Protein AF-A0A8I2K1M6-F1 (afdb_monomer_lite)

pLDDT: mean 73.65, std 22.22, range [34.09, 97.69]

Foldseek 3Di:
DDPPVVVPVVVVVVVVPPPDDDDDDDDDDDDDPDDDPPPPPPQDDDCVNVVPQPAKFKFAAEPQFTWTDDVQAIDPDTAWEALAAPPDPDDRVVGTDGCVVRYLWIWMWGACDDPRYGYNIDTPDIDDPVVSVVVCVRHVVPPPPDDPDD

Structure (mmCIF, N/CA/C/O backbone):
data_AF-A0A8I2K1M6-F1
#
_entry.id   AF-A0A8I2K1M6-F1
#
loop_
_atom_site.group_PDB
_atom_site.id
_atom_site.type_symbol
_atom_site.label_atom_id
_atom_site.label_alt_id
_atom_site.label_comp_id
_atom_site.label_asym_id
_atom_site.label_entity_id
_atom_site.label_seq_id
_atom_site.pdbx_PDB_ins_code
_atom_site.Cartn_x
_atom_site.Cartn_y
_atom_site.Cartn_z
_atom_site.occupancy
_atom_site.B_iso_or_equiv
_atom_site.auth_seq_id
_atom_site.auth_comp_id
_atom_site.auth_asym_id
_atom_site.auth_atom_id
_atom_site.pdbx_PDB_model_num
ATOM 1 N N . MET A 1 1 ? 35.693 -6.340 -40.076 1.00 45.38 1 MET A N 1
ATOM 2 C CA . MET A 1 1 ? 35.108 -7.372 -39.189 1.00 45.38 1 MET A CA 1
ATOM 3 C C . MET A 1 1 ? 36.255 -8.068 -38.462 1.00 45.38 1 MET A C 1
ATOM 5 O O . MET A 1 1 ? 37.161 -8.565 -39.118 1.00 45.38 1 MET A O 1
ATOM 9 N N . ASN A 1 2 ? 36.317 -7.935 -37.133 1.00 39.19 2 ASN A N 1
ATOM 10 C CA . ASN A 1 2 ? 37.551 -8.084 -36.349 1.00 39.19 2 ASN A CA 1
ATOM 11 C C . ASN A 1 2 ? 37.833 -9.528 -35.903 1.00 39.19 2 ASN A C 1
ATOM 13 O O . ASN A 1 2 ? 36.954 -10.210 -35.382 1.00 39.19 2 ASN A O 1
ATOM 17 N N . LYS A 1 3 ? 39.107 -9.936 -36.012 1.00 50.53 3 LYS A N 1
ATOM 18 C CA . LYS A 1 3 ? 39.676 -11.271 -35.709 1.00 50.53 3 LYS A CA 1
ATOM 19 C C . LYS A 1 3 ? 39.471 -11.782 -34.266 1.00 50.53 3 LYS A C 1
ATOM 21 O O . LYS A 1 3 ? 39.912 -12.875 -33.944 1.00 50.53 3 LYS A O 1
ATOM 26 N N . LYS A 1 4 ? 38.789 -11.025 -33.398 1.00 54.16 4 LYS A N 1
ATOM 27 C CA . LYS A 1 4 ? 38.509 -11.386 -31.995 1.00 54.16 4 LYS A CA 1
ATOM 28 C C . LYS A 1 4 ? 37.173 -12.122 -31.788 1.00 54.16 4 LYS A C 1
ATOM 30 O O . LYS A 1 4 ? 36.925 -12.610 -30.697 1.00 54.16 4 LYS A O 1
ATOM 35 N N . GLN A 1 5 ? 36.338 -12.242 -32.824 1.00 53.88 5 GLN A N 1
ATOM 36 C CA . GLN A 1 5 ? 35.036 -12.935 -32.765 1.00 53.88 5 GLN A CA 1
ATOM 37 C C . GLN A 1 5 ? 35.122 -14.451 -33.058 1.00 53.88 5 GLN A C 1
ATOM 39 O O . GLN A 1 5 ? 34.192 -15.190 -32.764 1.00 53.88 5 GLN A O 1
ATOM 44 N N . PHE A 1 6 ? 36.250 -14.945 -33.585 1.00 49.94 6 PHE A N 1
ATOM 45 C CA . PHE A 1 6 ? 36.412 -16.358 -33.972 1.00 49.94 6 PHE A CA 1
ATOM 46 C C . PHE A 1 6 ? 36.783 -17.300 -32.806 1.00 49.94 6 PHE A C 1
ATOM 48 O O . PHE A 1 6 ? 36.619 -18.509 -32.922 1.00 49.94 6 PHE A O 1
ATOM 55 N N . GLY A 1 7 ? 37.260 -16.767 -31.674 1.00 47.78 7 GLY A N 1
ATOM 56 C CA . GLY A 1 7 ? 37.737 -17.575 -30.539 1.00 47.78 7 GLY A CA 1
ATOM 57 C C . GLY A 1 7 ? 36.653 -18.064 -29.570 1.00 47.78 7 GLY A C 1
ATOM 58 O O . GLY A 1 7 ? 36.885 -19.018 -28.840 1.00 47.78 7 GLY A O 1
ATOM 59 N N . ILE A 1 8 ? 35.467 -17.448 -29.562 1.00 52.06 8 ILE A N 1
ATOM 60 C CA . ILE A 1 8 ? 34.402 -17.764 -28.587 1.00 52.06 8 ILE A CA 1
ATOM 61 C C . ILE A 1 8 ? 33.456 -18.857 -29.117 1.00 52.06 8 ILE A C 1
ATOM 63 O O . ILE A 1 8 ? 32.919 -19.645 -28.344 1.00 52.06 8 ILE A O 1
ATOM 67 N N . ILE A 1 9 ? 33.325 -18.985 -30.441 1.00 49.25 9 ILE A N 1
ATOM 68 C CA . ILE A 1 9 ? 32.461 -19.991 -31.081 1.00 49.25 9 ILE A CA 1
ATOM 69 C C . ILE A 1 9 ? 33.105 -21.395 -31.055 1.00 49.25 9 ILE A C 1
ATOM 71 O O . ILE A 1 9 ? 32.392 -22.393 -31.051 1.00 49.25 9 ILE A O 1
ATOM 75 N N . LEU A 1 10 ? 34.437 -21.499 -30.941 1.00 48.16 10 LEU A N 1
ATOM 76 C CA . LEU A 1 10 ? 35.157 -22.784 -30.933 1.00 48.16 10 LEU A CA 1
ATOM 77 C C . LEU A 1 10 ? 35.124 -23.510 -29.567 1.00 48.16 10 LEU A C 1
ATOM 79 O O . LEU A 1 10 ? 35.3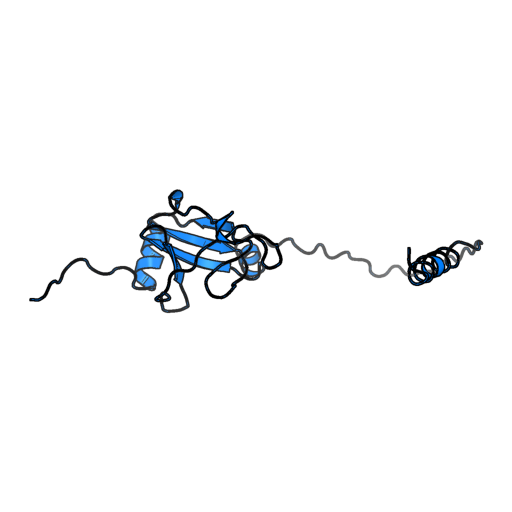59 -24.713 -29.504 1.00 48.16 10 LEU A O 1
ATOM 83 N N . VAL A 1 11 ? 34.807 -22.809 -28.472 1.00 48.06 11 VAL A N 1
ATOM 84 C CA . VAL A 1 11 ? 34.806 -23.383 -27.109 1.00 48.06 11 VAL A CA 1
ATOM 85 C C . VAL A 1 11 ? 33.467 -24.054 -26.756 1.00 48.06 11 VAL A C 1
ATOM 87 O O . VAL A 1 11 ? 33.440 -24.980 -25.950 1.00 48.06 11 VAL A O 1
ATOM 90 N N . CYS A 1 12 ? 32.356 -23.676 -27.401 1.00 43.62 12 CYS A N 1
ATOM 91 C CA . CYS A 1 12 ? 31.037 -24.254 -27.097 1.00 43.62 12 CYS A CA 1
ATOM 92 C C . CYS A 1 12 ? 30.782 -25.630 -27.737 1.00 43.62 12 CYS A C 1
ATOM 94 O O . CYS A 1 12 ? 29.950 -26.384 -27.236 1.00 43.62 12 CYS A O 1
ATOM 96 N N . THR A 1 13 ? 31.501 -26.009 -28.794 1.00 48.50 13 THR A N 1
ATOM 97 C CA . THR A 1 13 ? 31.242 -27.274 -29.508 1.00 48.50 13 THR A CA 1
ATOM 98 C C . THR A 1 13 ? 31.958 -28.482 -28.893 1.00 48.50 13 THR A C 1
ATOM 100 O O . THR A 1 13 ? 31.557 -29.615 -29.134 1.00 48.50 13 THR A O 1
ATOM 103 N N . ILE A 1 14 ? 32.991 -28.266 -28.069 1.00 48.91 14 ILE A N 1
ATOM 104 C CA . ILE A 1 14 ? 33.802 -29.352 -27.485 1.00 48.91 14 ILE A CA 1
ATOM 105 C C . ILE A 1 14 ? 33.188 -29.893 -26.177 1.00 48.91 14 ILE A C 1
ATOM 107 O O . ILE A 1 14 ? 33.366 -31.064 -25.855 1.00 48.91 14 ILE A O 1
ATOM 111 N N . ILE A 1 15 ? 32.380 -29.101 -25.461 1.00 47.72 15 ILE A N 1
ATOM 112 C CA . ILE A 1 15 ? 31.718 -29.550 -24.218 1.00 47.72 15 ILE A CA 1
ATOM 113 C C . ILE A 1 15 ? 30.483 -30.429 -24.507 1.00 47.72 15 ILE A C 1
ATOM 115 O O . ILE A 1 15 ? 30.136 -31.292 -23.705 1.00 47.72 15 ILE A O 1
ATOM 119 N N . PHE A 1 16 ? 29.858 -30.296 -25.681 1.00 46.09 16 PHE A N 1
ATOM 120 C CA . PHE A 1 16 ? 28.645 -31.048 -26.033 1.00 46.09 16 PHE A CA 1
ATOM 121 C C . PHE A 1 16 ? 28.890 -32.482 -26.548 1.00 46.09 16 PHE A C 1
ATOM 123 O O . PHE A 1 16 ? 27.929 -33.216 -26.761 1.00 46.09 16 PHE A O 1
ATOM 130 N N . ALA A 1 17 ? 30.148 -32.909 -26.722 1.00 47.38 17 ALA A N 1
ATOM 131 C CA . ALA A 1 17 ? 30.488 -34.196 -27.342 1.00 47.38 17 ALA A CA 1
ATOM 132 C C . ALA A 1 17 ? 31.035 -35.276 -26.383 1.00 47.38 17 ALA A C 1
ATOM 134 O O . ALA A 1 17 ? 31.344 -36.370 -26.844 1.00 47.38 17 ALA A O 1
ATOM 135 N N . PHE A 1 18 ? 31.152 -35.020 -25.070 1.00 43.31 18 PHE A N 1
ATOM 136 C CA . PHE A 1 18 ? 31.840 -35.950 -24.149 1.00 43.31 18 PHE A CA 1
ATOM 137 C C . PHE A 1 18 ? 30.999 -36.599 -23.039 1.00 43.31 18 PHE A C 1
ATOM 139 O O . PHE A 1 18 ? 31.540 -37.371 -22.254 1.00 43.31 18 PHE A O 1
ATOM 146 N N . LEU A 1 19 ? 29.682 -36.383 -22.978 1.00 44.75 19 LEU A N 1
ATOM 147 C CA . LEU A 1 19 ? 28.810 -37.124 -22.044 1.00 44.75 19 LEU A CA 1
ATOM 148 C C . LEU A 1 19 ? 27.621 -37.806 -22.738 1.00 44.75 19 LEU A C 1
ATOM 150 O O . LEU A 1 19 ? 26.537 -37.943 -22.179 1.00 44.75 19 LEU A O 1
ATOM 154 N N . GLY A 1 20 ? 27.844 -38.266 -23.969 1.00 39.41 20 GLY A N 1
ATOM 155 C CA . GLY A 1 20 ? 26.911 -39.089 -24.731 1.00 39.41 20 GLY A CA 1
ATOM 156 C C . GLY A 1 20 ? 27.529 -40.422 -25.148 1.00 39.41 20 GLY A C 1
ATOM 157 O O . GLY A 1 20 ? 27.941 -40.563 -26.290 1.00 39.41 20 GLY A O 1
ATOM 158 N N . GLY A 1 21 ? 27.520 -41.403 -24.240 1.00 36.44 21 GLY A N 1
ATOM 159 C CA . GLY A 1 21 ? 27.299 -42.808 -24.604 1.00 36.44 21 GLY A CA 1
ATOM 160 C C . GLY A 1 21 ? 28.499 -43.758 -24.635 1.00 36.44 21 GLY A C 1
ATOM 161 O O . GLY A 1 21 ? 29.269 -43.724 -25.580 1.00 36.44 21 GLY A O 1
ATOM 162 N N . ILE A 1 22 ? 28.529 -44.697 -23.674 1.00 47.28 22 ILE A N 1
ATOM 163 C CA . ILE A 1 22 ? 28.765 -46.152 -23.852 1.00 47.28 22 ILE A CA 1
ATOM 164 C C . ILE A 1 22 ? 27.992 -46.839 -22.699 1.00 47.28 22 ILE A C 1
ATOM 166 O O . ILE A 1 22 ? 28.294 -46.603 -21.536 1.00 47.28 22 ILE A O 1
ATOM 170 N N . LEU A 1 23 ? 26.778 -47.354 -22.917 1.00 40.19 23 LEU A N 1
ATOM 171 C CA . LEU A 1 23 ? 26.419 -48.751 -23.224 1.00 40.19 23 LEU A CA 1
ATOM 172 C C . LEU A 1 23 ? 26.917 -49.814 -22.212 1.00 40.19 23 LEU A C 1
ATOM 174 O O . LEU A 1 23 ? 28.108 -50.090 -22.142 1.00 40.19 23 LEU A O 1
ATOM 178 N N . SER A 1 24 ? 25.963 -50.495 -21.556 1.00 38.91 24 SER A N 1
ATOM 179 C CA . SER A 1 24 ? 25.895 -51.962 -21.348 1.00 38.91 24 SER A CA 1
ATOM 180 C C . SER A 1 24 ? 25.580 -52.441 -19.913 1.00 38.91 24 SER A C 1
ATOM 182 O O . SER A 1 24 ? 26.346 -52.268 -18.975 1.00 38.91 24 SER A O 1
ATOM 184 N N . GLN A 1 25 ? 24.395 -53.052 -19.829 1.00 45.88 25 GLN A N 1
ATOM 185 C CA . GLN A 1 25 ? 23.835 -54.096 -18.954 1.00 45.88 25 GLN A CA 1
ATOM 186 C C . GLN A 1 25 ? 24.591 -54.570 -17.694 1.00 45.88 25 GLN A C 1
ATOM 188 O O . GLN A 1 25 ? 25.718 -55.048 -17.756 1.00 45.88 25 GLN A O 1
ATOM 193 N N . GLY A 1 26 ? 23.857 -54.620 -16.576 1.00 36.91 26 GLY A N 1
ATOM 194 C CA . GLY A 1 26 ? 24.247 -55.323 -15.353 1.00 36.91 26 GLY A CA 1
ATOM 195 C C . GLY A 1 26 ? 23.079 -55.454 -14.376 1.00 36.91 26 GLY A C 1
ATOM 196 O O . GLY A 1 26 ? 22.820 -54.563 -13.575 1.00 36.91 26 GLY A O 1
ATOM 197 N N . LEU A 1 27 ? 22.359 -56.569 -14.478 1.00 42.19 27 LEU A N 1
ATOM 198 C CA . LEU A 1 27 ? 21.314 -57.028 -13.567 1.00 42.19 27 LEU A CA 1
ATOM 199 C C . LEU A 1 27 ? 21.950 -57.374 -12.202 1.00 42.19 27 LEU A C 1
ATOM 201 O O . LEU A 1 27 ? 22.682 -58.355 -12.114 1.00 42.19 27 LEU A O 1
ATOM 205 N N . ILE A 1 28 ? 21.668 -56.616 -11.137 1.00 46.28 28 ILE A N 1
ATOM 206 C CA . ILE A 1 28 ? 21.880 -57.077 -9.754 1.00 46.28 28 ILE A CA 1
ATOM 207 C C . ILE A 1 28 ? 20.590 -56.846 -8.973 1.00 46.28 28 ILE A C 1
ATOM 209 O O . ILE A 1 28 ? 20.239 -55.737 -8.579 1.00 46.28 28 ILE A O 1
ATOM 213 N N . SER A 1 29 ? 19.880 -57.955 -8.792 1.00 40.41 29 SER A N 1
ATOM 214 C CA . SER A 1 29 ? 18.875 -58.166 -7.760 1.00 40.41 29 SER A CA 1
ATOM 215 C C . SER A 1 29 ? 19.539 -58.061 -6.386 1.00 40.41 29 SER A C 1
ATOM 217 O O . SER A 1 29 ? 20.511 -58.766 -6.122 1.00 40.41 29 SER A O 1
ATOM 219 N N . GLY A 1 30 ? 19.005 -57.216 -5.504 1.00 34.09 30 GLY A N 1
ATOM 220 C CA . GLY A 1 30 ? 19.484 -57.122 -4.128 1.00 34.09 30 GLY A CA 1
ATOM 221 C C . GLY A 1 30 ? 18.894 -55.951 -3.349 1.00 34.09 30 GLY A C 1
ATOM 222 O O . GLY A 1 30 ? 19.453 -54.866 -3.349 1.00 34.09 30 GLY A O 1
ATOM 223 N N . SER A 1 31 ? 17.774 -56.209 -2.672 1.00 41.75 31 SER A N 1
ATOM 224 C CA . SER A 1 31 ? 17.443 -55.709 -1.329 1.00 41.75 31 SER A CA 1
ATOM 225 C C . SER A 1 31 ? 17.824 -54.266 -0.955 1.00 41.75 31 SER A C 1
ATOM 227 O O . SER A 1 31 ? 18.932 -54.009 -0.498 1.00 41.75 31 SER A O 1
ATOM 229 N N . SER A 1 32 ? 16.829 -53.377 -0.924 1.00 40.16 32 SER A N 1
ATOM 230 C CA . SER A 1 32 ?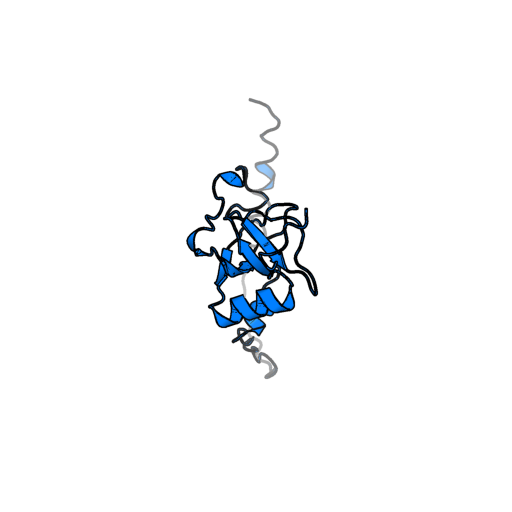 16.572 -52.550 0.265 1.00 40.16 32 SER A CA 1
ATOM 231 C C . SER A 1 32 ? 15.191 -51.910 0.153 1.00 40.16 32 SER A C 1
ATOM 233 O O . SER A 1 32 ? 14.988 -50.896 -0.514 1.00 40.16 32 SER A O 1
ATOM 235 N N . ALA A 1 33 ? 14.216 -52.535 0.807 1.00 44.00 33 ALA A N 1
ATOM 236 C CA . ALA A 1 33 ? 12.970 -51.887 1.170 1.00 44.00 33 ALA A CA 1
ATOM 237 C C . ALA A 1 33 ? 13.264 -50.887 2.299 1.00 44.00 33 ALA A C 1
ATOM 239 O O . ALA A 1 33 ? 13.131 -51.218 3.471 1.00 44.00 33 ALA A O 1
ATOM 240 N N . ALA A 1 34 ? 13.696 -49.673 1.958 1.00 44.06 34 ALA A N 1
ATOM 241 C CA . ALA A 1 34 ? 13.704 -48.555 2.891 1.00 44.06 34 ALA A CA 1
ATOM 242 C C . ALA A 1 34 ? 13.715 -47.212 2.149 1.00 44.06 34 ALA A C 1
ATOM 244 O O . ALA A 1 34 ? 14.610 -46.916 1.366 1.00 44.06 34 ALA A O 1
ATOM 245 N N . ALA A 1 35 ? 12.729 -46.387 2.501 1.00 47.19 35 ALA A N 1
ATOM 246 C CA . ALA A 1 35 ? 12.766 -44.931 2.439 1.00 47.19 35 ALA A CA 1
ATOM 247 C C . ALA A 1 35 ? 12.745 -44.250 1.059 1.00 47.19 35 ALA A C 1
ATOM 249 O O . ALA A 1 35 ? 13.696 -43.590 0.663 1.00 47.19 35 ALA A O 1
ATOM 250 N N . GLN A 1 36 ? 11.566 -44.214 0.434 1.00 40.66 36 GLN A N 1
ATOM 251 C CA . GLN A 1 36 ? 11.084 -42.961 -0.165 1.00 40.66 36 GLN A CA 1
ATOM 252 C C . GLN A 1 36 ? 9.628 -42.715 0.242 1.00 40.66 36 GLN A C 1
ATOM 254 O O . GLN A 1 36 ? 8.695 -42.788 -0.554 1.00 40.66 36 GLN A O 1
ATOM 259 N N . ALA A 1 37 ? 9.436 -42.396 1.525 1.00 49.09 37 ALA A N 1
ATOM 260 C CA . ALA A 1 37 ? 8.269 -41.642 1.955 1.00 49.09 37 ALA A CA 1
ATOM 261 C C . ALA A 1 37 ? 8.433 -40.216 1.411 1.00 49.09 37 ALA A C 1
ATOM 263 O O . ALA A 1 37 ? 9.078 -39.367 2.023 1.00 49.09 37 ALA A O 1
ATOM 264 N N . LYS A 1 38 ? 7.900 -39.979 0.209 1.00 49.06 38 LYS A N 1
ATOM 265 C CA . LYS A 1 38 ? 7.690 -38.643 -0.349 1.00 49.06 38 LYS A CA 1
ATOM 266 C C . LYS A 1 38 ? 6.786 -37.893 0.633 1.00 49.06 38 LYS A C 1
ATOM 268 O O . LYS A 1 38 ? 5.570 -38.080 0.623 1.00 49.06 38 LYS A O 1
ATOM 273 N N . GLY A 1 39 ? 7.383 -37.102 1.521 1.00 44.66 39 GLY A N 1
ATOM 274 C CA . GLY A 1 39 ? 6.649 -36.136 2.322 1.00 44.66 39 GLY A CA 1
ATOM 275 C C . GLY A 1 39 ? 5.881 -35.244 1.358 1.00 44.66 39 GLY A C 1
ATOM 276 O O . GLY A 1 39 ? 6.483 -34.539 0.552 1.00 44.66 39 GLY A O 1
ATOM 277 N N . LYS A 1 40 ? 4.550 -35.335 1.371 1.00 48.31 40 LYS A N 1
ATOM 278 C CA . LYS A 1 40 ? 3.716 -34.311 0.755 1.00 48.31 40 LYS A CA 1
ATOM 279 C C . LYS A 1 40 ? 3.938 -33.060 1.588 1.00 48.31 40 LYS A C 1
ATOM 281 O O . LYS A 1 40 ? 3.377 -32.948 2.675 1.00 48.31 40 LYS A O 1
ATOM 286 N N . GLU A 1 41 ? 4.815 -32.183 1.115 1.00 50.97 41 GLU A N 1
ATOM 287 C CA . GLU A 1 41 ? 4.930 -30.830 1.635 1.00 50.97 41 GLU A CA 1
ATOM 288 C C . GLU A 1 41 ? 3.532 -30.221 1.557 1.00 50.97 41 GLU A C 1
ATOM 290 O O . GLU A 1 41 ? 2.939 -30.090 0.483 1.00 50.97 41 GLU A O 1
ATOM 295 N N . LYS A 1 42 ? 2.934 -30.037 2.732 1.00 58.72 42 LYS A N 1
ATOM 296 C CA . LYS A 1 42 ? 1.562 -29.579 2.866 1.00 58.72 42 LYS A CA 1
ATOM 297 C C . LYS A 1 42 ? 1.572 -28.132 2.394 1.00 58.72 42 LYS A C 1
ATOM 299 O O . LYS A 1 42 ? 2.155 -27.279 3.056 1.00 58.72 42 LYS A O 1
ATOM 304 N N . GLN A 1 43 ? 1.000 -27.894 1.217 1.00 51.31 43 GLN A N 1
ATOM 305 C CA . GLN A 1 43 ? 0.829 -26.558 0.661 1.00 51.31 43 GLN A CA 1
ATOM 306 C C . GLN A 1 43 ? 0.167 -25.698 1.749 1.00 51.31 43 GLN A C 1
ATOM 308 O O . GLN A 1 43 ? -0.834 -26.148 2.314 1.00 51.31 43 GLN A O 1
ATOM 313 N N . PRO A 1 44 ? 0.757 -24.557 2.144 1.00 56.09 44 PRO A N 1
ATOM 314 C CA . PRO A 1 44 ? 0.263 -23.823 3.297 1.00 56.09 44 PRO A CA 1
ATOM 315 C C . PRO A 1 44 ? -1.168 -23.363 3.005 1.00 56.09 44 PRO A C 1
ATOM 317 O O . PRO A 1 44 ? -1.429 -22.716 1.992 1.00 56.09 44 PRO A O 1
ATOM 320 N N . GLU A 1 45 ? -2.101 -23.748 3.872 1.00 56.81 45 GLU A N 1
ATOM 321 C CA . GLU A 1 45 ? -3.496 -23.315 3.828 1.00 56.81 45 GLU A CA 1
ATOM 322 C C . GLU A 1 45 ? -3.723 -22.294 4.948 1.00 56.81 45 GLU A C 1
ATOM 324 O O . GLU A 1 45 ? -3.208 -22.449 6.054 1.00 56.81 45 GLU A O 1
ATOM 329 N N . GLY A 1 46 ? -4.497 -21.242 4.675 1.00 63.28 46 GLY A N 1
ATOM 330 C CA . GLY A 1 46 ? -4.792 -20.192 5.654 1.00 63.28 46 GLY A CA 1
ATOM 331 C C . GLY A 1 46 ? -3.732 -19.087 5.732 1.00 63.28 46 GLY A C 1
ATOM 332 O O . GLY A 1 46 ? -2.970 -18.859 4.793 1.00 63.28 46 GLY A O 1
ATOM 333 N N . ILE A 1 47 ? -3.714 -18.353 6.849 1.00 61.72 47 ILE A N 1
ATOM 334 C CA . ILE A 1 47 ? -2.855 -17.169 7.043 1.00 61.72 47 ILE A CA 1
ATOM 335 C C . ILE A 1 47 ? -1.355 -17.486 6.959 1.00 61.72 47 ILE A C 1
ATOM 337 O O . ILE A 1 47 ? -0.564 -16.611 6.617 1.00 61.72 47 ILE A O 1
ATOM 341 N N . ASP A 1 48 ? -0.965 -18.739 7.184 1.00 61.72 48 ASP A N 1
ATOM 342 C CA . ASP A 1 48 ? 0.426 -19.187 7.105 1.00 61.72 48 ASP A CA 1
ATOM 343 C C . ASP A 1 48 ? 0.981 -19.056 5.680 1.00 61.72 48 ASP A C 1
ATOM 345 O O . ASP A 1 48 ? 2.145 -18.710 5.496 1.00 61.72 48 ASP A O 1
ATOM 349 N N . ALA A 1 49 ? 0.134 -19.222 4.656 1.00 59.25 49 ALA A N 1
ATOM 350 C CA . ALA A 1 49 ? 0.513 -18.989 3.261 1.00 59.25 49 ALA A CA 1
ATOM 351 C C . ALA A 1 49 ? 0.866 -17.519 2.995 1.00 59.25 49 ALA A C 1
ATOM 353 O O . ALA A 1 49 ? 1.750 -17.224 2.191 1.00 59.25 49 ALA A O 1
ATOM 354 N N . TYR A 1 50 ? 0.185 -16.599 3.684 1.00 55.50 50 TYR A N 1
ATOM 355 C CA . TYR A 1 50 ? 0.506 -15.177 3.640 1.00 55.50 50 TYR A CA 1
ATOM 356 C C . TYR A 1 50 ? 1.801 -14.894 4.405 1.00 55.50 50 TYR A C 1
ATOM 358 O O . TYR A 1 50 ? 2.666 -14.196 3.887 1.00 55.50 50 TYR A O 1
ATOM 366 N N . LEU A 1 51 ? 1.985 -15.479 5.590 1.00 55.31 51 LEU A N 1
ATOM 367 C CA . LEU A 1 51 ? 3.181 -15.257 6.411 1.00 55.31 51 LEU A CA 1
ATOM 368 C C . LEU A 1 51 ? 4.466 -15.848 5.803 1.00 55.31 51 LEU A C 1
ATOM 370 O O . LEU A 1 51 ? 5.549 -15.345 6.084 1.00 55.31 51 LEU A O 1
ATOM 374 N N . MET A 1 52 ? 4.358 -16.862 4.938 1.00 52.44 52 MET A N 1
ATOM 375 C CA . MET A 1 52 ? 5.492 -17.449 4.206 1.00 52.44 52 MET A CA 1
ATOM 376 C C . MET A 1 52 ? 5.868 -16.681 2.928 1.00 52.44 52 MET A C 1
ATOM 378 O O . MET A 1 52 ? 6.904 -16.959 2.324 1.00 52.44 52 MET A O 1
ATOM 382 N N . LYS A 1 53 ? 5.044 -15.722 2.485 1.00 58.56 53 LYS A N 1
ATOM 383 C CA . LYS A 1 53 ? 5.329 -14.919 1.294 1.00 58.56 53 LYS A CA 1
ATOM 384 C C . LYS A 1 53 ? 6.114 -13.681 1.714 1.00 58.56 53 LYS A C 1
ATOM 386 O O . LYS A 1 53 ? 5.533 -12.683 2.137 1.00 58.56 53 LYS A O 1
ATOM 391 N N . GLU A 1 54 ? 7.438 -13.759 1.612 1.00 66.12 54 GLU A N 1
ATOM 392 C CA . GLU A 1 54 ? 8.320 -12.645 1.961 1.00 66.12 54 GLU A CA 1
ATOM 393 C C . GLU A 1 54 ? 7.890 -11.348 1.246 1.00 66.12 54 GLU A C 1
ATOM 395 O O . GLU A 1 54 ? 7.491 -11.351 0.075 1.00 66.12 54 GLU A O 1
ATOM 400 N N . ASN A 1 55 ? 7.972 -10.245 1.998 1.00 87.88 55 ASN A N 1
ATOM 401 C CA . ASN A 1 55 ? 7.660 -8.866 1.610 1.00 87.88 55 ASN A CA 1
ATOM 402 C C . ASN A 1 55 ? 6.165 -8.511 1.475 1.00 87.88 55 ASN A C 1
ATOM 404 O O . ASN A 1 55 ? 5.705 -8.002 0.446 1.00 87.88 55 ASN A O 1
ATOM 408 N N . LEU A 1 56 ? 5.401 -8.750 2.544 1.00 91.94 56 LEU A N 1
ATOM 409 C CA . LEU A 1 56 ? 4.078 -8.153 2.726 1.00 91.94 56 LEU A CA 1
ATOM 410 C C . LEU A 1 56 ? 4.171 -6.805 3.447 1.00 91.94 56 LEU A C 1
ATOM 412 O O . LEU A 1 56 ? 4.817 -6.673 4.484 1.00 91.94 56 LEU A O 1
ATOM 416 N N . PHE A 1 57 ? 3.446 -5.827 2.922 1.00 92.38 57 PHE A N 1
ATOM 417 C CA . PHE A 1 57 ? 3.293 -4.490 3.471 1.00 92.38 57 PHE A CA 1
ATOM 418 C C . PHE A 1 57 ? 1.818 -4.264 3.778 1.00 92.38 57 PHE A C 1
ATOM 420 O O . PHE A 1 57 ? 0.967 -4.386 2.898 1.00 92.38 57 PHE A O 1
ATOM 427 N N . ILE A 1 58 ? 1.507 -3.917 5.023 1.00 93.00 58 ILE A N 1
ATOM 428 C CA . ILE A 1 58 ? 0.152 -3.544 5.434 1.00 93.00 58 ILE A CA 1
ATOM 429 C C . ILE A 1 58 ? 0.091 -2.023 5.483 1.00 93.00 58 ILE A C 1
ATOM 431 O O . ILE A 1 58 ? 0.998 -1.376 6.009 1.00 93.00 58 ILE A O 1
ATOM 435 N N . GLY A 1 59 ? -0.966 -1.438 4.932 1.00 94.19 59 GLY A N 1
ATOM 436 C CA . GLY A 1 59 ? -1.109 0.009 4.918 1.00 94.19 59 GLY A CA 1
ATOM 437 C C . GLY A 1 59 ? -2.533 0.491 4.726 1.00 94.19 59 GLY A C 1
ATOM 438 O O . GLY A 1 59 ? -3.454 -0.298 4.541 1.00 94.19 59 GLY A O 1
ATOM 439 N N . VAL A 1 60 ? -2.705 1.808 4.764 1.00 95.19 60 VAL A N 1
ATOM 440 C CA . VAL A 1 60 ? -3.973 2.481 4.457 1.00 95.19 60 VAL A CA 1
ATOM 441 C C . VAL A 1 60 ? -3.819 3.358 3.228 1.00 95.19 60 VAL A C 1
ATOM 443 O O . VAL A 1 60 ? -2.771 3.980 3.028 1.00 95.19 60 VAL A O 1
ATOM 446 N N . VAL A 1 61 ? -4.868 3.421 2.413 1.00 96.19 61 VAL A N 1
ATOM 447 C CA . VAL A 1 61 ? -4.935 4.344 1.280 1.00 96.19 61 VAL A CA 1
ATOM 448 C C . VAL A 1 61 ? -5.740 5.570 1.674 1.00 96.19 61 VAL A C 1
ATOM 450 O O . VAL A 1 61 ? -6.905 5.467 2.057 1.00 96.19 61 VAL A O 1
ATOM 453 N N . GLU A 1 62 ? -5.111 6.735 1.579 1.00 93.88 62 GLU A N 1
ATOM 454 C CA . GLU A 1 62 ? -5.739 8.022 1.858 1.00 93.88 62 GLU A CA 1
ATOM 455 C C . GLU A 1 62 ? -5.237 9.075 0.875 1.00 93.88 62 GLU A C 1
ATOM 457 O O . GLU A 1 62 ? -4.033 9.219 0.656 1.00 93.88 62 GLU A O 1
ATOM 462 N N . LYS A 1 63 ? -6.160 9.850 0.304 1.00 94.12 63 LYS A N 1
ATOM 463 C CA . LYS A 1 63 ? -5.884 10.893 -0.690 1.00 94.12 63 LYS A CA 1
ATOM 464 C C . LYS A 1 63 ? -5.091 10.347 -1.886 1.00 94.12 63 LYS A C 1
ATOM 466 O O . LYS A 1 63 ? -4.159 10.998 -2.360 1.00 94.12 63 LYS A O 1
ATOM 471 N N . GLY A 1 64 ? -5.430 9.138 -2.338 1.00 95.19 64 GLY A N 1
ATOM 472 C CA . GLY A 1 64 ? -4.765 8.444 -3.441 1.00 95.19 64 GLY A CA 1
ATOM 473 C C . GLY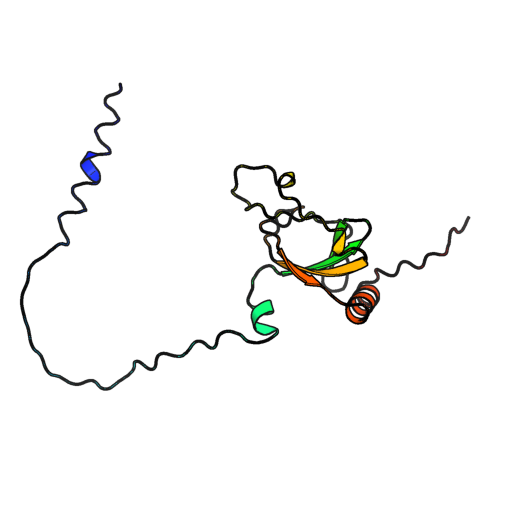 A 1 64 ? -3.337 7.986 -3.138 1.00 95.19 64 GLY A C 1
ATOM 474 O O . GLY A 1 64 ? -2.599 7.670 -4.067 1.00 95.19 64 GLY A O 1
ATOM 475 N N . LYS A 1 65 ? -2.918 7.973 -1.867 1.00 96.38 65 LYS A N 1
ATOM 476 C CA . LYS A 1 65 ? -1.563 7.603 -1.441 1.00 96.38 65 LYS A CA 1
ATOM 477 C C . LYS A 1 65 ? -1.599 6.424 -0.484 1.00 96.38 65 LYS A C 1
ATOM 479 O O . LYS A 1 65 ? -2.450 6.370 0.399 1.00 96.38 65 LYS A O 1
ATOM 484 N N . PHE A 1 66 ? -0.639 5.517 -0.626 1.00 96.44 66 PHE A N 1
ATOM 485 C CA . PHE A 1 66 ? -0.476 4.379 0.268 1.00 96.44 66 PHE A CA 1
ATOM 486 C C . PHE A 1 66 ? 0.491 4.715 1.405 1.00 96.44 66 PHE A C 1
ATOM 488 O O . PHE A 1 66 ? 1.608 5.178 1.171 1.00 96.44 66 PHE A O 1
ATOM 495 N N . TYR A 1 67 ? 0.059 4.477 2.640 1.00 94.81 67 TYR A N 1
ATOM 496 C CA . TYR A 1 67 ? 0.851 4.697 3.845 1.00 94.81 67 TYR A CA 1
ATOM 497 C C . TYR A 1 67 ? 1.056 3.378 4.571 1.00 94.81 67 TYR A C 1
ATOM 499 O O . TYR A 1 67 ? 0.093 2.779 5.054 1.00 94.81 67 TYR A O 1
ATOM 507 N N . VAL A 1 68 ? 2.313 2.951 4.662 1.00 92.88 68 VAL A N 1
ATOM 508 C CA . VAL A 1 68 ? 2.682 1.719 5.359 1.00 92.88 68 VAL A CA 1
ATOM 509 C C . VAL A 1 68 ? 2.505 1.892 6.864 1.00 92.88 68 VAL A C 1
ATOM 511 O O . VAL A 1 68 ? 2.836 2.929 7.449 1.00 92.88 68 VAL A O 1
ATOM 514 N N . LEU A 1 69 ? 1.981 0.843 7.483 1.00 91.25 69 LEU A N 1
ATOM 515 C CA . LEU A 1 69 ? 1.842 0.709 8.919 1.00 91.25 69 LEU A CA 1
ATOM 516 C C . LEU A 1 69 ? 2.972 -0.177 9.434 1.00 91.25 69 LEU A C 1
ATOM 518 O O . LEU A 1 69 ? 3.100 -1.335 9.040 1.00 91.25 69 LEU A O 1
ATOM 522 N N . ALA A 1 70 ? 3.795 0.385 10.311 1.00 82.06 70 ALA A N 1
ATOM 523 C CA . ALA A 1 70 ? 4.795 -0.341 11.075 1.00 82.06 70 ALA A CA 1
ATOM 524 C C . ALA A 1 70 ? 4.230 -0.651 12.472 1.00 82.06 70 ALA A C 1
ATOM 526 O O . ALA A 1 70 ? 3.320 0.047 12.924 1.00 82.06 70 ALA A O 1
ATOM 527 N N . PRO A 1 71 ? 4.742 -1.663 13.193 1.00 77.00 71 PRO A N 1
ATOM 528 C CA . PRO A 1 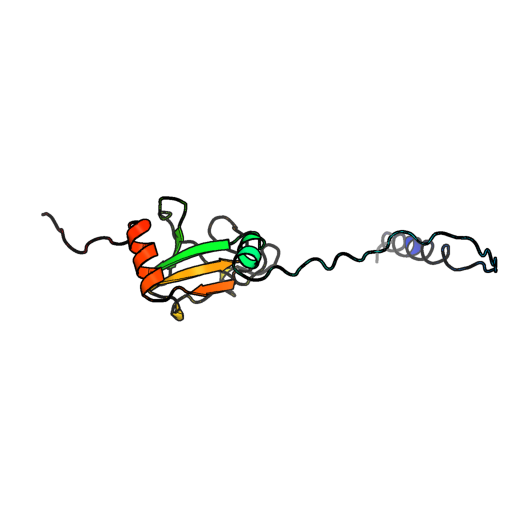71 ? 4.288 -1.957 14.550 1.00 77.00 71 PRO A CA 1
ATOM 529 C C . PRO A 1 71 ? 4.234 -0.697 15.428 1.00 77.00 71 PRO A C 1
ATOM 531 O O . PRO A 1 71 ? 5.231 0.001 15.594 1.00 77.00 71 PRO A O 1
ATOM 534 N N . GLY A 1 72 ? 3.045 -0.389 15.951 1.00 69.38 72 GLY A N 1
ATOM 535 C CA . GLY A 1 72 ? 2.806 0.756 16.832 1.00 69.38 72 GLY A CA 1
ATOM 536 C C . GLY A 1 72 ? 2.752 2.135 16.166 1.00 69.38 72 GLY A C 1
ATOM 537 O O . GLY A 1 72 ? 2.429 3.096 16.857 1.00 69.38 72 GLY A O 1
ATOM 538 N N . GLN A 1 73 ? 3.027 2.274 14.862 1.00 78.50 73 GLN A N 1
ATOM 539 C CA . GLN A 1 73 ? 2.986 3.583 14.202 1.00 78.50 73 GLN A CA 1
ATOM 540 C C . GLN A 1 73 ? 2.764 3.529 12.688 1.00 78.50 73 GLN A C 1
ATOM 542 O O . GLN A 1 73 ? 3.262 2.666 11.969 1.00 78.50 73 GLN A O 1
ATOM 547 N N . ARG A 1 74 ? 2.075 4.543 12.169 1.00 83.12 74 ARG A N 1
ATOM 548 C CA . ARG A 1 74 ? 2.047 4.833 10.734 1.00 83.12 74 ARG A CA 1
ATOM 549 C C . ARG A 1 74 ? 3.329 5.553 10.318 1.00 83.12 74 ARG A C 1
ATOM 551 O O . ARG A 1 74 ? 3.735 6.508 10.979 1.00 83.12 74 ARG A O 1
ATOM 558 N N . LEU A 1 75 ? 3.929 5.146 9.198 1.00 83.69 75 LEU A N 1
ATOM 559 C CA . LEU A 1 75 ? 5.061 5.885 8.638 1.00 83.69 75 LEU A CA 1
ATOM 560 C C . LEU A 1 75 ? 4.602 7.268 8.133 1.00 83.69 75 LEU A C 1
ATOM 562 O O . LEU A 1 75 ? 3.531 7.382 7.529 1.00 83.69 75 LEU A O 1
ATOM 566 N N . PRO A 1 76 ? 5.396 8.334 8.351 1.00 83.31 76 PRO A N 1
ATOM 567 C CA . PRO A 1 76 ? 4.985 9.703 8.026 1.00 83.31 76 PRO A CA 1
ATOM 568 C C . PRO A 1 76 ? 4.980 9.992 6.518 1.00 83.31 76 PRO A C 1
ATOM 570 O O . PRO A 1 76 ? 4.432 11.004 6.081 1.00 83.31 76 PRO A O 1
ATOM 573 N N . PHE A 1 77 ? 5.579 9.115 5.714 1.00 86.81 77 PHE A N 1
ATOM 574 C CA . PHE A 1 77 ? 5.660 9.235 4.266 1.00 86.81 77 PHE A CA 1
ATOM 575 C C . PHE A 1 77 ? 4.793 8.183 3.573 1.00 86.81 77 PHE A C 1
ATOM 577 O O . PHE A 1 77 ? 4.588 7.076 4.070 1.00 86.81 77 PHE A O 1
ATOM 584 N N . SER A 1 78 ? 4.281 8.548 2.400 1.00 93.81 78 SER A N 1
ATOM 585 C CA . SER A 1 78 ? 3.606 7.613 1.505 1.00 93.81 78 SER A CA 1
ATOM 586 C C . SER A 1 78 ? 4.614 6.888 0.621 1.00 93.81 78 SER A C 1
ATOM 588 O O . SER A 1 78 ? 5.586 7.502 0.180 1.00 93.81 78 SER A O 1
ATOM 590 N N . ILE A 1 79 ? 4.329 5.634 0.291 1.00 95.06 79 ILE A N 1
ATOM 591 C CA . ILE A 1 79 ? 5.110 4.825 -0.648 1.00 95.06 79 ILE A CA 1
ATOM 592 C C . ILE A 1 79 ? 4.277 4.608 -1.913 1.00 95.06 79 ILE A C 1
ATOM 594 O O . ILE A 1 79 ? 3.067 4.393 -1.831 1.00 95.06 79 ILE A O 1
ATOM 598 N N . ARG A 1 80 ? 4.904 4.698 -3.088 1.00 97.44 80 ARG A N 1
ATOM 599 C CA . ARG A 1 80 ? 4.235 4.469 -4.378 1.00 97.44 80 ARG A CA 1
ATOM 600 C C . ARG A 1 80 ? 4.319 2.994 -4.762 1.00 97.44 80 ARG A C 1
ATOM 602 O O . ARG A 1 80 ? 5.258 2.303 -4.376 1.00 97.44 80 ARG A O 1
ATOM 609 N N . LEU A 1 81 ? 3.342 2.495 -5.512 1.00 97.69 81 LEU A N 1
ATOM 610 C CA . LEU A 1 81 ? 3.268 1.083 -5.896 1.00 97.69 81 LEU A CA 1
ATOM 611 C C . LEU A 1 81 ? 3.435 0.948 -7.408 1.00 97.69 81 LEU A C 1
ATOM 613 O O . LEU A 1 81 ? 2.753 1.643 -8.156 1.00 97.69 81 LEU A O 1
ATOM 617 N N . THR A 1 82 ? 4.298 0.044 -7.865 1.00 97.19 82 THR A N 1
ATOM 618 C CA . THR A 1 82 ? 4.492 -0.222 -9.297 1.00 97.19 82 THR A CA 1
ATOM 619 C C . THR A 1 82 ? 4.512 -1.715 -9.597 1.00 97.19 82 THR A C 1
ATOM 621 O O . THR A 1 82 ? 5.109 -2.497 -8.858 1.00 97.19 82 THR A O 1
ATOM 624 N N . GLY A 1 83 ? 3.884 -2.118 -10.705 1.00 95.00 83 GLY A N 1
ATOM 625 C CA . GLY A 1 83 ? 3.933 -3.497 -11.206 1.00 95.00 83 GLY A CA 1
ATOM 626 C C . GLY A 1 83 ? 5.287 -3.886 -11.820 1.00 95.00 83 GLY A C 1
ATOM 627 O O . GLY A 1 83 ? 5.552 -5.070 -12.030 1.00 95.00 83 GLY A O 1
ATOM 628 N N . ILE A 1 84 ? 6.158 -2.904 -12.074 1.00 94.75 84 ILE A N 1
ATOM 629 C CA . ILE A 1 84 ? 7.472 -3.084 -12.706 1.00 94.75 84 ILE A CA 1
ATOM 630 C C . ILE A 1 84 ? 8.427 -3.867 -11.804 1.00 94.75 84 ILE A C 1
ATOM 632 O O . ILE A 1 84 ? 8.401 -3.734 -10.580 1.00 94.75 84 ILE A O 1
ATOM 636 N N . GLN A 1 85 ? 9.309 -4.671 -12.401 1.00 91.50 85 GLN A N 1
ATOM 637 C CA . GLN A 1 85 ? 10.383 -5.346 -11.665 1.00 91.50 85 GLN A CA 1
ATOM 638 C C . GLN A 1 85 ? 11.585 -4.411 -11.457 1.00 91.50 85 GLN A C 1
ATOM 640 O O . GLN A 1 85 ? 11.923 -3.640 -12.344 1.00 91.50 85 GLN A O 1
ATOM 645 N N . MET A 1 86 ? 12.301 -4.513 -10.330 1.00 85.12 86 MET A N 1
ATOM 646 C CA . MET A 1 86 ? 13.415 -3.593 -10.007 1.00 85.12 86 MET A CA 1
ATOM 647 C C . MET A 1 86 ? 14.514 -3.494 -11.082 1.00 85.12 86 MET A C 1
ATOM 649 O O . MET A 1 86 ? 15.177 -2.470 -11.185 1.00 85.12 86 MET A O 1
ATOM 653 N N . GLN A 1 87 ? 14.734 -4.554 -11.862 1.00 85.62 87 GLN A N 1
ATOM 654 C CA . GLN A 1 87 ? 15.792 -4.631 -12.884 1.00 85.62 87 GLN A CA 1
ATOM 655 C C . GLN A 1 87 ? 15.273 -4.372 -14.304 1.00 85.62 87 GLN A C 1
ATOM 657 O O . GLN A 1 87 ? 15.967 -4.607 -15.292 1.00 85.62 87 GLN A O 1
ATOM 662 N N . GLU A 1 88 ? 14.029 -3.933 -14.424 1.00 88.56 88 GLU A N 1
ATOM 663 C CA . GLU A 1 88 ? 13.424 -3.653 -15.707 1.00 88.56 88 GLU A CA 1
ATOM 664 C C . GLU A 1 88 ? 13.867 -2.275 -16.211 1.00 88.56 88 GLU A C 1
ATOM 666 O O . GLU A 1 88 ? 13.830 -1.291 -15.478 1.00 88.56 88 GLU A O 1
ATOM 671 N N . ALA A 1 89 ? 14.276 -2.181 -17.479 1.00 88.19 89 ALA A N 1
ATOM 672 C CA . ALA A 1 89 ? 14.754 -0.939 -18.094 1.00 88.19 89 ALA A CA 1
ATOM 673 C C . ALA A 1 89 ? 13.603 0.028 -18.453 1.00 88.19 89 ALA A C 1
ATOM 675 O O . ALA A 1 89 ? 13.536 0.556 -19.564 1.00 88.19 89 ALA A O 1
ATOM 676 N N . ARG A 1 90 ? 12.658 0.223 -17.529 1.00 92.25 90 ARG A N 1
ATOM 677 C CA . ARG A 1 90 ? 11.503 1.115 -17.657 1.00 92.25 90 ARG A CA 1
ATOM 678 C C . ARG A 1 90 ? 11.301 1.898 -16.359 1.00 92.25 90 ARG A C 1
ATOM 680 O O . ARG A 1 90 ? 11.495 1.335 -15.284 1.00 92.25 90 ARG A O 1
ATOM 687 N N . PRO A 1 91 ? 10.894 3.175 -16.434 1.00 92.44 91 PRO A N 1
ATOM 688 C CA . PRO A 1 91 ? 10.642 3.965 -15.237 1.00 92.44 91 PRO A CA 1
ATOM 689 C C . PRO A 1 91 ? 9.393 3.453 -14.490 1.00 92.44 91 PRO A C 1
ATOM 691 O O . PRO A 1 91 ? 8.394 3.128 -15.152 1.00 92.44 91 PRO A O 1
ATOM 694 N N . PRO A 1 92 ? 9.422 3.383 -13.141 1.00 93.50 92 PRO A N 1
ATOM 695 C CA . PRO A 1 92 ? 8.367 2.787 -12.308 1.00 93.50 92 PRO A CA 1
ATOM 696 C C . PRO A 1 92 ? 6.987 3.427 -12.508 1.00 93.50 92 PRO A C 1
ATOM 698 O O . PRO A 1 92 ? 5.969 2.747 -12.378 1.00 93.50 92 PRO A O 1
ATOM 701 N N . GLU A 1 93 ? 6.944 4.698 -12.905 1.00 95.88 93 GLU A N 1
ATOM 702 C CA . GLU A 1 93 ? 5.730 5.455 -13.217 1.00 95.88 93 GLU A CA 1
ATOM 703 C C . GLU A 1 93 ? 4.908 4.839 -14.357 1.00 95.88 93 GLU A C 1
ATOM 705 O O . GLU A 1 93 ? 3.694 5.019 -14.408 1.00 95.88 93 GLU A O 1
ATOM 710 N N . THR A 1 94 ? 5.539 4.100 -15.277 1.00 95.69 94 THR A N 1
ATOM 711 C CA . THR A 1 94 ? 4.844 3.558 -16.461 1.00 95.69 94 THR A CA 1
ATOM 712 C C . THR A 1 94 ? 3.878 2.419 -16.144 1.00 95.69 94 THR A C 1
ATOM 714 O O . THR A 1 94 ? 2.997 2.140 -16.955 1.00 95.69 94 THR A O 1
ATOM 717 N N . GLN A 1 95 ? 4.007 1.783 -14.976 1.00 95.81 95 GLN A N 1
ATOM 718 C CA . GLN A 1 95 ? 3.008 0.852 -14.438 1.00 95.81 95 GLN A CA 1
ATOM 719 C C . GLN A 1 95 ? 2.741 1.137 -12.957 1.00 95.81 95 GLN A C 1
ATOM 721 O O . GLN A 1 95 ? 2.699 0.223 -12.129 1.00 95.81 95 GLN A O 1
ATOM 726 N N . GLU A 1 96 ? 2.590 2.416 -12.611 1.00 97.19 96 GLU A N 1
ATOM 727 C CA . GLU A 1 96 ? 2.111 2.791 -11.285 1.00 97.19 96 GLU A CA 1
ATOM 728 C C . GLU A 1 96 ? 0.686 2.266 -11.064 1.00 97.19 96 GLU A C 1
ATOM 730 O O . GLU A 1 96 ? -0.195 2.392 -11.919 1.00 97.19 96 GLU A O 1
ATOM 735 N N . ILE A 1 97 ? 0.461 1.656 -9.903 1.00 97.31 97 ILE A N 1
ATOM 736 C CA . ILE A 1 97 ? -0.833 1.082 -9.546 1.00 97.31 97 ILE A CA 1
ATOM 737 C C . ILE A 1 97 ? -1.771 2.206 -9.119 1.00 97.31 97 ILE A C 1
ATOM 739 O O . ILE A 1 97 ? -1.486 2.965 -8.192 1.00 97.31 97 ILE A O 1
ATOM 743 N N . ASN A 1 98 ? -2.928 2.285 -9.773 1.00 96.69 98 ASN A N 1
ATOM 744 C CA . ASN A 1 98 ? -3.972 3.229 -9.404 1.00 96.69 98 ASN A CA 1
ATOM 745 C C . ASN A 1 98 ? -4.663 2.787 -8.106 1.00 96.69 98 ASN A C 1
ATOM 747 O O . ASN A 1 98 ? -5.253 1.713 -8.042 1.00 96.69 98 ASN A O 1
ATOM 751 N N . LEU A 1 99 ? -4.637 3.645 -7.085 1.00 97.56 99 LEU A N 1
ATOM 752 C CA . LEU A 1 99 ? -5.180 3.336 -5.761 1.00 97.56 99 LEU A CA 1
ATOM 753 C C . LEU A 1 99 ? -6.643 3.751 -5.556 1.00 97.56 99 LEU A C 1
ATOM 755 O O . LEU A 1 99 ? -7.184 3.549 -4.470 1.00 97.56 99 LEU A O 1
ATOM 759 N N . LYS A 1 100 ? -7.305 4.322 -6.571 1.00 96.81 100 LYS A N 1
ATOM 760 C CA . LYS A 1 100 ? -8.652 4.905 -6.441 1.00 96.81 100 LYS A CA 1
ATOM 761 C C . LYS A 1 100 ? -9.690 3.929 -5.873 1.00 96.81 100 LYS A C 1
ATOM 763 O O . LYS A 1 100 ? -10.554 4.339 -5.107 1.00 96.81 100 LYS A O 1
ATOM 768 N N . GLU A 1 101 ? -9.615 2.649 -6.227 1.00 94.94 101 GLU A N 1
ATOM 769 C CA . GLU A 1 101 ? -10.554 1.618 -5.751 1.00 94.94 101 GLU A CA 1
ATOM 770 C C . GLU A 1 101 ? -10.335 1.193 -4.283 1.00 94.94 101 GLU A C 1
ATOM 772 O O . GLU A 1 101 ? -11.215 0.590 -3.652 1.00 94.94 101 GLU A O 1
ATOM 777 N N . TYR A 1 102 ? -9.173 1.538 -3.725 1.00 96.88 102 TYR A N 1
ATOM 778 C CA . TYR A 1 102 ? -8.774 1.233 -2.353 1.00 96.88 102 TYR A CA 1
ATOM 779 C C . TYR A 1 102 ? -8.912 2.430 -1.414 1.00 96.88 102 TYR A C 1
ATOM 781 O O . TYR A 1 102 ? -8.626 2.297 -0.228 1.00 96.88 102 TYR A O 1
ATOM 789 N N . GLU A 1 103 ? -9.353 3.584 -1.915 1.00 96.00 103 GLU A N 1
ATOM 790 C CA . GLU A 1 103 ? -9.448 4.815 -1.136 1.00 96.00 103 GLU A CA 1
ATOM 791 C C . GLU A 1 103 ? -10.223 4.605 0.175 1.00 96.00 103 GLU A C 1
ATOM 793 O O . GLU A 1 103 ? -11.327 4.055 0.202 1.00 96.00 103 GLU A O 1
ATOM 798 N N . GLY A 1 104 ? -9.613 5.032 1.281 1.00 93.81 104 GLY A N 1
ATOM 799 C CA . GLY A 1 104 ? -10.156 4.907 2.625 1.00 93.81 104 GLY A CA 1
ATOM 800 C C . GLY A 1 104 ? -10.000 3.527 3.268 1.00 93.81 104 GLY A C 1
ATOM 801 O O . GLY A 1 104 ? -10.302 3.425 4.457 1.00 93.81 104 GLY A O 1
ATOM 802 N N . LYS A 1 105 ? -9.521 2.503 2.546 1.00 96.00 105 LYS A N 1
ATOM 803 C CA . LYS A 1 105 ? -9.386 1.117 3.027 1.00 96.00 105 LYS A CA 1
ATOM 804 C C . LYS A 1 105 ? -7.988 0.819 3.569 1.00 96.00 105 LYS A C 1
ATOM 806 O O . LYS A 1 105 ? -6.992 1.411 3.144 1.00 96.00 105 LYS A O 1
ATOM 811 N N . ALA A 1 106 ? -7.918 -0.152 4.477 1.00 95.81 106 ALA A N 1
ATOM 812 C CA . ALA A 1 106 ? -6.678 -0.870 4.753 1.00 95.81 106 ALA A CA 1
ATOM 813 C C . ALA A 1 106 ? -6.428 -1.905 3.644 1.00 95.81 106 ALA A C 1
ATOM 815 O O . ALA A 1 106 ? -7.365 -2.574 3.217 1.00 95.81 106 ALA A O 1
ATOM 816 N N . ILE A 1 107 ? -5.192 -2.047 3.174 1.00 96.56 107 ILE A N 1
ATOM 817 C CA . ILE A 1 107 ? -4.814 -3.030 2.153 1.00 96.56 107 ILE A CA 1
ATOM 818 C C . ILE A 1 107 ? -3.533 -3.762 2.541 1.00 96.56 107 ILE A C 1
ATOM 820 O O . ILE A 1 107 ? -2.699 -3.238 3.286 1.00 96.56 107 ILE A O 1
ATOM 824 N N . VAL A 1 108 ? -3.375 -4.961 1.989 1.00 95.06 108 VAL A N 1
ATOM 825 C CA . VAL A 1 108 ? -2.143 -5.745 2.054 1.00 95.06 108 VAL A CA 1
ATOM 826 C C . VAL A 1 108 ? -1.528 -5.780 0.662 1.00 95.06 108 VAL A C 1
ATOM 828 O O . VAL A 1 108 ? -2.179 -6.150 -0.316 1.00 95.06 108 VAL A O 1
ATOM 831 N N . VAL A 1 109 ? -0.260 -5.399 0.574 1.00 95.44 109 VAL A N 1
ATOM 832 C CA . VAL A 1 109 ? 0.513 -5.343 -0.665 1.00 95.44 109 VAL A CA 1
ATOM 833 C C . VAL A 1 109 ? 1.662 -6.331 -0.569 1.00 95.44 109 VAL A C 1
ATOM 835 O O . VAL A 1 109 ? 2.389 -6.341 0.416 1.00 95.44 109 VAL A O 1
ATOM 838 N N . ASN A 1 110 ? 1.857 -7.144 -1.598 1.00 94.69 110 ASN A N 1
ATOM 839 C CA . ASN A 1 110 ? 3.090 -7.901 -1.790 1.00 94.69 110 ASN A CA 1
ATOM 840 C C . ASN A 1 110 ? 3.990 -7.154 -2.780 1.00 94.69 110 ASN A C 1
ATOM 842 O O . ASN A 1 110 ? 3.473 -6.616 -3.756 1.00 94.69 110 ASN A O 1
ATOM 846 N N . GLY A 1 111 ? 5.304 -7.125 -2.559 1.00 94.06 111 GLY A N 1
ATOM 847 C CA . GLY A 1 111 ? 6.252 -6.567 -3.530 1.00 94.06 111 GLY A CA 1
ATOM 848 C C . GLY A 1 111 ? 7.667 -6.453 -2.973 1.00 94.06 111 GLY A C 1
ATOM 849 O O . GLY A 1 111 ? 7.991 -7.125 -2.015 1.00 94.06 111 GLY A O 1
ATOM 850 N N . HIS A 1 112 ? 8.528 -5.619 -3.544 1.00 93.56 112 HIS A N 1
ATOM 851 C CA . HIS A 1 112 ? 9.894 -5.401 -3.054 1.00 93.56 112 HIS A CA 1
ATOM 852 C C . HIS A 1 112 ? 10.112 -3.929 -2.720 1.00 93.56 112 HIS A C 1
ATOM 854 O O . HIS A 1 112 ? 9.859 -3.074 -3.569 1.00 93.56 112 HIS A O 1
ATOM 860 N N . ASP A 1 113 ? 10.586 -3.633 -1.509 1.00 92.19 113 ASP A N 1
ATOM 861 C CA . ASP A 1 113 ? 10.911 -2.260 -1.117 1.00 92.19 113 ASP A CA 1
ATOM 862 C C . ASP A 1 113 ? 12.133 -1.748 -1.895 1.00 92.19 113 ASP A C 1
ATOM 864 O O . ASP A 1 113 ? 13.193 -2.374 -1.915 1.00 92.19 113 ASP A O 1
ATOM 868 N N . GLY A 1 114 ? 11.960 -0.602 -2.548 1.00 90.38 114 GLY A N 1
ATOM 869 C CA . GLY A 1 114 ? 12.983 0.125 -3.288 1.00 90.38 114 GLY A CA 1
ATOM 870 C C . GLY A 1 114 ? 13.196 1.555 -2.787 1.00 90.38 114 GLY A C 1
ATOM 871 O O . GLY A 1 114 ? 13.641 2.392 -3.568 1.00 90.38 114 GLY A O 1
ATOM 872 N N . GLY A 1 115 ? 12.850 1.871 -1.532 1.00 85.25 115 GLY A N 1
ATOM 873 C CA . GLY A 1 115 ? 13.183 3.158 -0.904 1.00 85.25 115 GLY A CA 1
ATOM 874 C C . GLY A 1 115 ? 12.290 4.327 -1.332 1.00 85.25 115 GLY A C 1
ATOM 875 O O . GLY A 1 115 ? 12.756 5.452 -1.490 1.00 85.25 115 GLY A O 1
ATOM 876 N N . GLY A 1 116 ? 11.003 4.061 -1.555 1.00 91.38 116 GLY A N 1
ATOM 877 C CA . GLY A 1 116 ? 10.009 5.040 -2.032 1.00 91.38 116 GLY A CA 1
ATOM 878 C C . GLY A 1 116 ? 9.010 4.440 -3.020 1.00 91.38 116 GLY A C 1
ATOM 879 O O . GLY A 1 116 ? 7.921 4.981 -3.231 1.00 91.38 116 GLY A O 1
ATOM 880 N N . TRP A 1 117 ? 9.364 3.270 -3.545 1.00 95.44 117 TRP A N 1
ATOM 881 C CA . TRP A 1 117 ? 8.527 2.413 -4.362 1.00 95.44 117 TRP A CA 1
ATOM 882 C C . TRP A 1 117 ? 8.461 1.015 -3.770 1.00 95.44 117 TRP A C 1
ATOM 884 O O . TRP A 1 117 ? 9.466 0.504 -3.284 1.00 95.44 117 TRP A O 1
ATOM 894 N N . ILE A 1 118 ? 7.305 0.376 -3.896 1.00 95.75 118 ILE A N 1
ATOM 895 C CA . ILE A 1 118 ? 7.204 -1.079 -3.840 1.00 95.75 118 ILE A CA 1
ATOM 896 C C . ILE A 1 118 ? 7.130 -1.572 -5.286 1.00 95.75 118 ILE A C 1
ATOM 898 O O . ILE A 1 118 ? 6.194 -1.236 -6.014 1.00 95.75 118 ILE A O 1
ATOM 902 N N . TYR A 1 119 ? 8.141 -2.333 -5.697 1.00 95.62 119 TYR A N 1
ATOM 903 C CA . TYR A 1 119 ? 8.258 -2.947 -7.020 1.00 95.62 119 TYR A CA 1
ATOM 904 C C . TYR A 1 119 ? 7.576 -4.305 -7.065 1.00 95.62 119 TYR A C 1
ATOM 906 O O . TYR A 1 119 ? 7.440 -4.971 -6.038 1.00 95.62 119 TYR A O 1
ATOM 914 N N . ARG A 1 120 ? 7.176 -4.73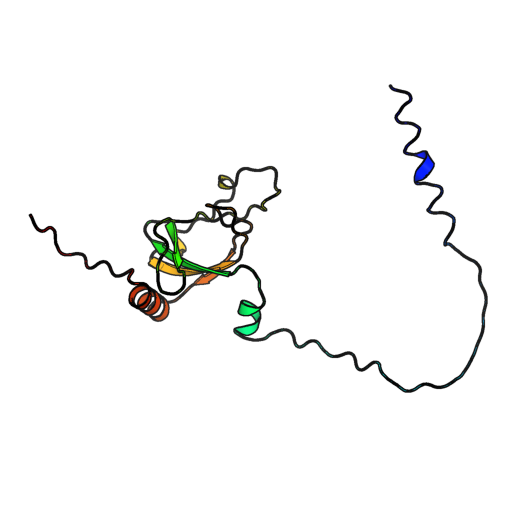8 -8.266 1.00 95.00 120 ARG A N 1
ATOM 915 C CA . ARG A 1 120 ? 6.349 -5.935 -8.474 1.00 95.00 120 ARG A CA 1
ATOM 916 C C . ARG A 1 120 ? 5.156 -5.936 -7.505 1.00 95.00 120 ARG A C 1
ATOM 918 O O . ARG A 1 120 ? 4.793 -6.965 -6.941 1.00 95.00 120 ARG A O 1
ATOM 925 N N . ALA A 1 121 ? 4.605 -4.752 -7.259 1.00 95.81 121 ALA A N 1
ATOM 926 C CA . ALA A 1 121 ? 3.546 -4.570 -6.296 1.00 95.81 121 ALA A CA 1
ATOM 927 C C . ALA A 1 121 ? 2.283 -5.284 -6.779 1.00 95.81 121 ALA A C 1
ATOM 929 O O . ALA A 1 121 ? 1.894 -5.183 -7.943 1.00 95.81 121 ALA A O 1
ATOM 930 N N . ALA A 1 122 ? 1.626 -5.979 -5.864 1.00 95.44 122 ALA A N 1
ATOM 931 C CA . ALA A 1 122 ? 0.302 -6.535 -6.067 1.00 95.44 122 ALA A CA 1
ATOM 932 C C . ALA A 1 122 ? -0.504 -6.358 -4.783 1.00 95.44 122 ALA A C 1
ATOM 934 O O . ALA A 1 122 ? -0.046 -6.741 -3.703 1.00 95.44 122 ALA A O 1
ATOM 935 N N . VAL A 1 123 ? -1.706 -5.793 -4.895 1.00 95.81 123 VAL A N 1
ATOM 936 C CA . VAL A 1 123 ? -2.662 -5.793 -3.784 1.00 95.81 123 VAL A CA 1
ATOM 937 C C . VAL A 1 123 ? -3.197 -7.213 -3.652 1.00 95.81 123 VAL A C 1
ATOM 939 O O . VAL A 1 123 ? -3.790 -7.746 -4.586 1.00 95.81 123 VAL A O 1
ATOM 942 N N . VAL A 1 124 ? -2.919 -7.848 -2.517 1.00 94.69 124 VAL A N 1
ATOM 943 C CA . VAL A 1 124 ? -3.272 -9.253 -2.260 1.00 94.69 124 VAL A CA 1
ATOM 944 C C . VAL A 1 124 ? -4.478 -9.399 -1.342 1.00 94.69 124 VAL A C 1
ATOM 946 O O . VAL A 1 124 ? -5.049 -10.484 -1.278 1.00 94.69 124 VAL A O 1
ATOM 949 N N . ASP A 1 125 ? -4.846 -8.334 -0.628 1.00 93.94 125 ASP A N 1
ATOM 950 C CA . ASP A 1 125 ? -6.082 -8.256 0.147 1.00 93.94 125 ASP A CA 1
ATOM 951 C C . ASP A 1 125 ? -6.487 -6.794 0.405 1.00 93.94 125 ASP A C 1
ATOM 953 O O . ASP A 1 125 ? -5.644 -5.891 0.440 1.00 93.94 125 ASP A O 1
ATOM 957 N N . SER A 1 126 ? -7.784 -6.568 0.616 1.00 95.62 126 SER A N 1
ATOM 958 C CA . SER A 1 126 ? -8.338 -5.282 1.033 1.00 95.62 126 SER A CA 1
ATOM 959 C C . SER A 1 126 ? -9.303 -5.464 2.201 1.00 95.62 126 SER A C 1
ATOM 961 O O . SER A 1 126 ? -10.282 -6.204 2.112 1.00 95.62 126 SER A O 1
ATOM 963 N N . GLY A 1 127 ? -9.063 -4.733 3.283 1.00 92.44 127 GLY A N 1
ATOM 964 C CA . GLY A 1 127 ? -9.897 -4.750 4.470 1.00 92.44 127 GLY A CA 1
ATOM 965 C C . GLY A 1 127 ? -11.264 -4.116 4.219 1.00 92.44 127 GLY A C 1
ATOM 966 O O . GLY A 1 127 ? -11.377 -2.995 3.718 1.00 92.44 127 GLY A O 1
ATOM 967 N N . GLY A 1 128 ? -12.318 -4.812 4.647 1.00 91.19 128 GLY A N 1
ATOM 968 C CA . GLY A 1 128 ? -13.660 -4.239 4.757 1.00 91.19 128 GLY A CA 1
ATOM 969 C C . GLY A 1 128 ? -13.753 -3.152 5.839 1.00 91.19 128 GLY A C 1
ATOM 970 O O . GLY A 1 128 ? -12.755 -2.761 6.451 1.00 91.19 128 GLY A O 1
ATOM 971 N N . LEU A 1 129 ? -14.974 -2.678 6.110 1.00 91.75 129 LEU A N 1
ATOM 972 C CA . LEU A 1 129 ? -15.228 -1.578 7.052 1.00 91.75 129 LEU A CA 1
ATOM 973 C C . LEU A 1 129 ? -14.629 -1.834 8.444 1.00 91.75 129 LEU A C 1
ATOM 975 O O . LEU A 1 129 ? -13.893 -0.996 8.955 1.00 91.75 129 LEU A O 1
ATOM 979 N N . LEU A 1 130 ? -14.914 -2.995 9.042 1.00 93.38 130 LEU A N 1
ATOM 980 C CA . LEU A 1 130 ? -14.483 -3.316 10.407 1.00 93.38 130 LEU A CA 1
ATOM 981 C C . LEU A 1 130 ? -12.956 -3.374 10.529 1.00 93.38 130 LEU A C 1
ATOM 983 O O . LEU A 1 130 ? -12.390 -2.755 11.426 1.00 93.38 130 LEU A O 1
ATOM 987 N N . VAL A 1 131 ? -12.290 -4.071 9.604 1.00 92.62 131 VAL A N 1
ATOM 988 C CA . VAL A 1 131 ? -10.821 -4.188 9.586 1.00 92.62 131 VAL A CA 1
ATOM 989 C C . VAL A 1 131 ? -10.186 -2.820 9.384 1.00 92.62 131 VAL A C 1
ATOM 991 O O . VAL A 1 131 ? -9.261 -2.455 10.101 1.00 92.62 131 VAL A O 1
ATOM 994 N N . THR A 1 132 ? -10.724 -2.032 8.454 1.00 92.94 132 THR A N 1
ATOM 995 C CA . THR A 1 132 ? -10.255 -0.671 8.208 1.00 92.94 132 THR A CA 1
ATOM 996 C C . THR A 1 132 ? -10.385 0.189 9.466 1.00 92.94 132 THR A C 1
ATOM 998 O O . THR A 1 132 ? -9.410 0.820 9.859 1.00 92.94 132 THR A O 1
ATOM 1001 N N . LEU A 1 133 ? -11.538 0.190 10.144 1.00 92.38 133 LEU A N 1
ATOM 1002 C CA . LEU A 1 133 ? -11.731 0.955 11.381 1.00 92.38 133 LEU A CA 1
ATOM 1003 C C . LEU A 1 133 ? -10.768 0.519 12.491 1.00 92.38 133 LEU A C 1
ATOM 1005 O O . LEU A 1 133 ? -10.163 1.373 13.134 1.00 92.38 133 LEU A O 1
ATOM 1009 N N . LEU A 1 134 ? -10.580 -0.790 12.681 1.00 91.75 134 LEU A N 1
ATOM 1010 C CA . LEU A 1 134 ? -9.647 -1.326 13.672 1.00 91.75 134 LEU A CA 1
ATOM 1011 C C . LEU A 1 134 ? -8.212 -0.872 13.389 1.00 91.75 134 LEU A C 1
ATOM 1013 O O . LEU A 1 134 ? -7.521 -0.396 14.287 1.00 91.75 134 LEU A O 1
ATOM 1017 N N . VAL A 1 135 ? -7.780 -0.969 12.132 1.00 90.69 135 VAL A N 1
ATOM 1018 C CA . VAL A 1 135 ? -6.464 -0.502 11.694 1.00 90.69 135 VAL A CA 1
ATOM 1019 C C . VAL A 1 135 ? -6.305 0.995 11.980 1.00 90.69 135 VAL A C 1
ATOM 1021 O O . VAL A 1 135 ? -5.313 1.414 12.573 1.00 90.69 135 VAL A O 1
ATOM 1024 N N . LYS A 1 136 ? -7.299 1.816 11.635 1.00 88.31 136 LYS A N 1
ATOM 1025 C CA . LYS A 1 136 ? -7.237 3.261 11.892 1.00 88.31 136 LYS A CA 1
ATOM 1026 C C . LYS A 1 136 ? -7.171 3.594 13.387 1.00 88.31 136 LYS A C 1
ATOM 1028 O O . LYS A 1 136 ? -6.419 4.491 13.767 1.00 88.31 136 LYS A O 1
ATOM 1033 N N . GLN A 1 137 ? -7.909 2.856 14.216 1.00 88.31 137 GLN A N 1
ATOM 1034 C CA . GLN A 1 137 ? -7.934 3.014 15.672 1.00 88.31 137 GLN A CA 1
ATOM 1035 C C . GLN A 1 137 ? -6.593 2.638 16.318 1.00 88.31 137 GLN A C 1
ATOM 1037 O O . GLN A 1 137 ? -6.082 3.383 17.148 1.00 88.31 137 GLN A O 1
ATOM 1042 N N . VAL A 1 138 ? -6.016 1.491 15.944 1.00 88.25 138 VAL A N 1
ATOM 1043 C CA . VAL A 1 138 ? -4.774 0.973 16.546 1.00 88.25 138 VAL A CA 1
ATOM 1044 C C . VAL A 1 138 ? -3.562 1.803 16.132 1.00 88.25 138 VAL A C 1
ATOM 1046 O O . VAL A 1 138 ? -2.688 2.067 16.953 1.00 88.25 138 VAL A O 1
ATOM 1049 N N . PHE A 1 139 ? -3.510 2.242 14.874 1.00 85.12 139 PHE A N 1
ATOM 1050 C CA . PHE A 1 139 ? -2.362 2.971 14.329 1.00 85.12 139 PHE A CA 1
ATOM 1051 C C . PHE A 1 139 ? -2.549 4.498 14.325 1.00 85.12 139 PHE A C 1
ATOM 1053 O O . PHE A 1 139 ? -1.783 5.212 13.676 1.00 85.12 139 PHE A O 1
ATOM 1060 N N . GLY A 1 140 ? -3.555 5.011 15.045 1.00 71.25 140 GLY A N 1
ATOM 1061 C CA . GLY A 1 140 ? -3.738 6.443 15.293 1.00 71.25 140 GLY A CA 1
ATOM 1062 C C . GLY A 1 140 ? -4.029 7.281 14.046 1.00 71.25 140 GLY A C 1
ATOM 1063 O O . GLY A 1 140 ? -3.728 8.473 14.021 1.00 71.25 140 GLY A O 1
ATOM 1064 N N . THR A 1 141 ? -4.604 6.697 12.990 1.00 61.50 141 THR A N 1
ATOM 1065 C CA . THR A 1 141 ? -4.934 7.457 11.770 1.00 61.50 141 THR A CA 1
ATOM 1066 C C . THR A 1 141 ? -6.269 8.192 11.874 1.00 61.50 141 THR A C 1
ATOM 1068 O O . THR A 1 141 ? -6.668 8.898 10.949 1.00 61.50 141 THR A O 1
ATOM 1071 N N . THR A 1 142 ? -6.966 8.060 12.999 1.00 49.69 142 THR A N 1
ATOM 1072 C CA . THR A 1 142 ? -8.057 8.948 13.385 1.00 49.69 142 THR A CA 1
ATOM 1073 C C . THR A 1 142 ? -7.454 10.274 13.839 1.00 49.69 142 THR A C 1
ATOM 1075 O O . THR A 1 142 ? -7.293 10.517 15.032 1.00 49.69 142 THR A O 1
ATOM 1078 N N . LYS A 1 143 ? -7.091 11.152 12.899 1.00 45.97 143 LYS A N 1
ATOM 1079 C CA . LYS A 1 143 ? -6.982 12.570 13.247 1.00 45.97 143 LYS A CA 1
ATOM 1080 C C . LYS A 1 143 ? -8.415 13.054 13.497 1.00 45.97 143 LYS A C 1
ATOM 1082 O O . LYS A 1 143 ? -9.192 13.036 12.543 1.00 45.97 143 LYS A O 1
ATOM 1087 N N . PRO A 1 144 ? -8.806 13.448 14.721 1.00 43.31 144 PRO A N 1
ATOM 1088 C CA . PRO A 1 144 ? -10.077 14.128 14.898 1.00 43.31 144 PRO A CA 1
ATOM 1089 C C . PRO A 1 144 ? -10.015 15.446 14.115 1.00 43.31 144 PRO A C 1
ATOM 1091 O O . PRO A 1 144 ? -9.144 16.288 14.351 1.00 43.31 144 PRO A O 1
ATOM 1094 N N . GLU A 1 145 ? -10.899 15.609 13.133 1.00 50.91 145 GLU A N 1
ATOM 1095 C CA . GLU A 1 145 ? -11.210 16.922 12.576 1.00 50.91 145 GLU A CA 1
ATOM 1096 C C . GLU A 1 145 ? -11.836 17.754 13.697 1.00 50.91 145 GLU A C 1
ATOM 1098 O O . GLU A 1 145 ? -12.970 17.513 14.098 1.00 50.91 145 GLU A O 1
ATOM 1103 N N . GLY A 1 146 ? -11.074 18.694 14.256 1.00 56.03 146 GLY A N 1
ATOM 1104 C CA . GLY A 1 146 ? -11.599 19.602 15.272 1.00 56.03 146 GLY A CA 1
ATOM 1105 C C . GLY A 1 146 ? -10.573 20.055 16.297 1.00 56.03 146 GLY A C 1
ATOM 1106 O O . GLY A 1 146 ? -10.623 19.626 17.443 1.00 56.03 146 GLY A O 1
ATOM 1107 N N . LYS A 1 147 ? -9.670 20.945 15.877 1.00 44.75 147 LYS A N 1
ATOM 1108 C CA . LYS A 1 147 ? -9.327 22.170 16.618 1.00 44.75 147 LYS A CA 1
ATOM 1109 C C . LYS A 1 147 ? -8.371 23.025 15.790 1.00 44.75 147 LYS A C 1
ATOM 1111 O O . LYS A 1 147 ? -7.159 22.834 15.798 1.00 44.75 147 LYS A O 1
ATOM 1116 N N . SER A 1 148 ? -8.955 23.955 15.042 1.00 56.28 148 SER A N 1
ATOM 1117 C CA . SER A 1 148 ? -8.329 25.247 14.794 1.00 56.28 148 SER A CA 1
ATOM 1118 C C . SER A 1 148 ? -8.432 26.036 16.100 1.00 56.28 148 SER A C 1
ATOM 1120 O O . SER A 1 148 ? -9.421 26.730 16.328 1.00 56.28 148 SER A O 1
ATOM 1122 N N . ASP A 1 149 ? -7.463 25.852 16.991 1.00 59.03 149 ASP A N 1
ATOM 1123 C CA . ASP A 1 149 ? -7.248 26.824 18.055 1.00 59.03 149 ASP A CA 1
ATOM 1124 C C . ASP A 1 149 ? -6.385 27.939 17.448 1.00 59.03 149 ASP A C 1
ATOM 1126 O O . ASP A 1 149 ? -5.213 27.716 17.150 1.00 59.03 149 ASP A O 1
ATOM 1130 N N . SER A 1 150 ? -7.075 29.056 17.189 1.00 50.97 150 SER A N 1
ATOM 1131 C CA . SER A 1 150 ? -6.649 30.465 17.136 1.00 50.97 150 SER A CA 1
ATOM 1132 C C . SER A 1 150 ? -5.298 30.833 16.524 1.00 50.97 150 SER A C 1
ATOM 1134 O O . SER A 1 150 ? -4.253 30.563 17.152 1.00 50.97 150 SER A O 1
#

Radius of gyration: 27.71 Å; chains: 1; bounding box: 55×89×57 Å

Sequence (150 aa):
MNKKQFGIILVCTIIFAFLGGILSQGLISGSSAAAQAKGKEKQPEGIDAYLMKENLFIGVVEKGKFYVLAPGQRLPFSIRLTGIQMQEARPPETQEINLKEYEGKAIVVNGHDGGGWIYRAAVVDSGGLLVTLLVKQVFGTTKPEGKSDS

Secondary structure (DSSP, 8-state):
--TTSHHHHTTHHHHTTSSS--------------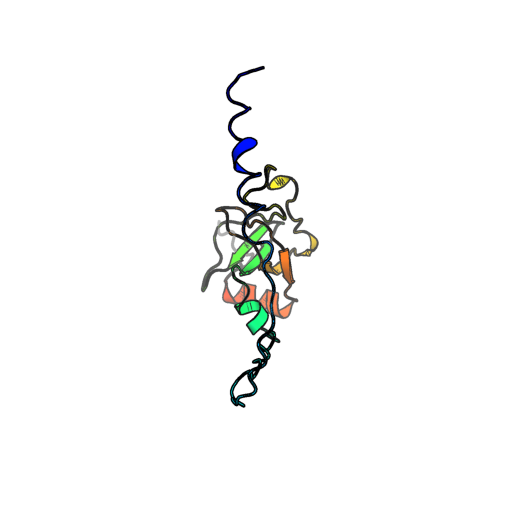-----------SHHHHHTSS-EEEEEEETTEEEEEETTEE-SS-BEEBSS-TT-SS-GGGGBPP-GGGTT-EEEEEEEE-SSEEEEEEEEEE--HHHHHHHHHHTT----S-----